Protein AF-A0A7C5BFC4-F1 (afdb_monomer_lite)

Foldseek 3Di:
DWDFQPAEEEEFEDQLQDDPCRLPVVVVVCCVVCVVVRYDYQRLQVQLCLQQVDHSNVLSVVLVVCVVVVVVVVNVVSLCSQAAQPDDCPPDDPLVVLLVLLVCCVPVNDTPVCSNRGHLSSSLSNGQAYEHEDEPPGDDDVSVVSVVSCVVSVHHYHYDHPPDDDDD

Sequence (168 aa):
MNKRVKYLCYLAGAMEFASMKEMKSWREEIKEKLKPYGIVFFNPVEREGDKVHRNPREQGEYIRGLKQAGKWDLFHEELRKIYWGSIDISKMDKMRILIYLNEKGKLEGNYETDLQYWGDFEAVARSSFIIVYYPKDVQTVGTIEECFIAYLLEIPIYLILPDSTKTE

Structure (mmCIF, N/CA/C/O backbone):
data_AF-A0A7C5BFC4-F1
#
_entry.id   AF-A0A7C5BFC4-F1
#
loop_
_atom_site.group_PDB
_atom_site.id
_atom_site.type_symbol
_atom_site.label_atom_id
_atom_site.label_alt_id
_atom_site.label_comp_id
_atom_site.label_asym_id
_atom_site.label_entity_id
_atom_site.label_seq_id
_atom_site.pdbx_PDB_ins_code
_atom_site.Cartn_x
_atom_site.Cartn_y
_atom_site.Cartn_z
_atom_site.occupancy
_atom_site.B_iso_or_equiv
_atom_site.auth_seq_id
_atom_site.auth_comp_id
_atom_site.auth_asym_id
_atom_site.auth_atom_id
_atom_site.pdbx_PDB_model_num
ATOM 1 N N . MET A 1 1 ? 2.928 12.869 22.392 1.00 55.25 1 MET A N 1
ATOM 2 C CA . MET A 1 1 ? 2.177 11.658 22.799 1.00 55.25 1 MET A CA 1
ATOM 3 C C . MET A 1 1 ? 1.858 10.868 21.548 1.00 55.25 1 MET A C 1
ATOM 5 O O . MET A 1 1 ? 1.408 11.478 20.586 1.00 55.25 1 MET A O 1
ATOM 9 N N . ASN A 1 2 ? 2.136 9.566 21.535 1.00 75.00 2 ASN A N 1
ATOM 10 C CA . ASN A 1 2 ? 1.932 8.743 20.348 1.00 75.00 2 ASN A CA 1
ATOM 11 C C . ASN A 1 2 ? 0.444 8.375 20.208 1.00 75.00 2 ASN A C 1
ATOM 13 O O . ASN A 1 2 ? -0.138 7.825 21.144 1.00 75.00 2 ASN A O 1
ATOM 17 N N . LYS A 1 3 ? -0.199 8.742 19.096 1.00 88.88 3 LYS A N 1
ATOM 18 C CA . LYS A 1 3 ? -1.654 8.603 18.934 1.00 88.88 3 LYS A CA 1
ATOM 19 C C . LYS A 1 3 ? -1.997 7.215 18.397 1.00 88.88 3 LYS A C 1
ATOM 21 O O . LYS A 1 3 ? -1.577 6.851 17.300 1.00 88.88 3 LYS A O 1
ATOM 26 N N . ARG A 1 4 ? -2.776 6.455 19.174 1.00 91.62 4 ARG A N 1
ATOM 27 C CA . ARG A 1 4 ? -3.287 5.138 18.769 1.00 91.62 4 ARG A CA 1
ATOM 28 C C . ARG A 1 4 ? -4.321 5.296 17.653 1.00 91.62 4 ARG A C 1
ATOM 30 O O . ARG A 1 4 ? -5.235 6.114 17.754 1.00 91.62 4 ARG A O 1
ATOM 37 N N . VAL A 1 5 ? -4.183 4.486 16.613 1.00 93.00 5 VAL A N 1
ATOM 38 C CA . VAL A 1 5 ? -5.074 4.431 15.454 1.00 93.00 5 VAL A CA 1
ATOM 39 C C . VAL A 1 5 ? -6.243 3.501 15.761 1.00 93.00 5 VAL A C 1
ATOM 41 O O . VAL A 1 5 ? -6.038 2.344 16.124 1.00 93.00 5 VAL A O 1
ATOM 44 N N . LYS A 1 6 ? -7.475 4.003 15.606 1.00 90.62 6 LYS A N 1
ATOM 45 C CA . LYS A 1 6 ? -8.693 3.193 15.765 1.00 90.62 6 LYS A CA 1
ATOM 46 C C . LYS A 1 6 ? -8.983 2.357 14.518 1.00 90.62 6 LYS A C 1
ATOM 48 O O . L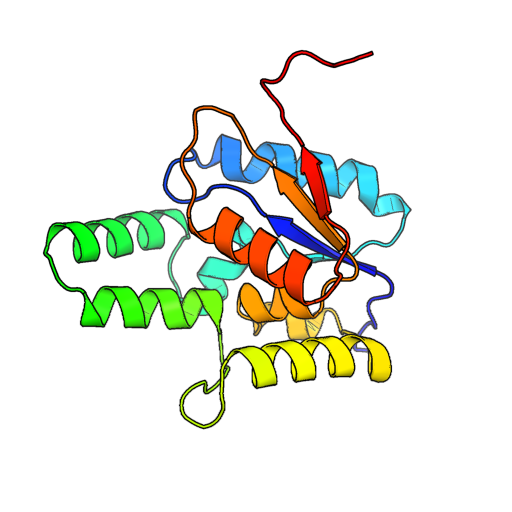YS A 1 6 ? -9.212 1.161 14.634 1.00 90.62 6 LYS A O 1
ATOM 53 N N . TYR A 1 7 ? -8.960 2.998 13.350 1.00 94.06 7 TYR A N 1
ATOM 54 C CA . TYR A 1 7 ? -9.147 2.353 12.053 1.00 94.06 7 TYR A CA 1
ATOM 55 C C . TYR A 1 7 ? -8.028 2.778 11.113 1.00 94.06 7 TYR A C 1
ATOM 57 O O . TYR A 1 7 ? -7.829 3.974 10.894 1.00 94.06 7 TYR A O 1
ATOM 65 N N . LEU A 1 8 ? -7.308 1.794 10.581 1.00 96.69 8 LEU A N 1
ATOM 66 C CA . LEU A 1 8 ? -6.271 1.995 9.576 1.00 96.69 8 LEU A CA 1
ATOM 67 C C . LEU A 1 8 ? -6.789 1.503 8.224 1.00 96.69 8 LEU A C 1
ATOM 69 O O . LEU A 1 8 ? -7.299 0.387 8.141 1.00 96.69 8 LEU A O 1
ATOM 73 N N . CYS A 1 9 ? -6.632 2.316 7.186 1.00 97.69 9 CYS A N 1
ATOM 74 C CA . CYS A 1 9 ? -6.983 1.969 5.815 1.00 97.69 9 CYS A CA 1
ATOM 75 C C . CYS A 1 9 ? -5.757 2.062 4.907 1.00 97.69 9 CYS A C 1
ATOM 77 O O . CYS A 1 9 ? -5.128 3.119 4.833 1.00 97.69 9 CYS A O 1
ATOM 79 N N . TYR A 1 10 ? -5.460 1.001 4.162 1.00 98.25 10 TYR A N 1
ATOM 80 C CA . TYR A 1 10 ? -4.473 1.039 3.082 1.00 98.25 10 TYR A CA 1
ATOM 81 C C . TYR A 1 10 ? -5.132 1.460 1.757 1.00 98.25 10 TYR A C 1
ATOM 83 O O . TYR A 1 10 ? -6.225 0.990 1.431 1.00 98.25 10 TYR A O 1
ATOM 91 N N . LEU A 1 11 ? -4.487 2.361 1.006 1.00 97.88 11 LEU A N 1
ATOM 92 C CA . LEU A 1 11 ? -4.973 2.877 -0.282 1.00 97.88 11 LEU A CA 1
ATOM 93 C C . LEU A 1 11 ? -4.245 2.218 -1.463 1.00 97.88 11 LEU A C 1
ATOM 95 O O . LEU A 1 11 ? -3.290 2.775 -2.022 1.00 97.88 11 LEU A O 1
ATOM 99 N N . ALA A 1 12 ? -4.747 1.051 -1.859 1.00 97.19 12 ALA A N 1
ATOM 100 C CA . ALA A 1 12 ? -4.219 0.224 -2.934 1.00 97.19 12 ALA A CA 1
ATOM 101 C C . ALA A 1 12 ? -4.640 0.749 -4.314 1.00 97.19 12 ALA A C 1
ATOM 103 O O . ALA A 1 12 ? -5.797 1.102 -4.550 1.00 97.19 12 ALA A O 1
ATOM 104 N N . GLY A 1 13 ? -3.696 0.799 -5.247 1.00 95.12 13 GLY A N 1
ATOM 105 C CA . GLY A 1 13 ? -3.956 1.216 -6.623 1.00 95.12 13 GLY A CA 1
ATOM 106 C C . GLY A 1 13 ? -2.667 1.455 -7.395 1.00 95.12 13 GLY A C 1
ATOM 107 O O . GLY A 1 13 ? -1.636 1.757 -6.792 1.00 95.12 13 GLY A O 1
ATOM 108 N N . ALA A 1 14 ? -2.748 1.348 -8.721 1.00 91.25 14 ALA A N 1
ATOM 109 C CA . ALA A 1 14 ? -1.598 1.401 -9.617 1.00 91.25 14 ALA A CA 1
ATOM 110 C C . ALA A 1 14 ? -0.692 2.625 -9.385 1.00 91.25 14 ALA A C 1
ATOM 112 O O . ALA A 1 14 ? -1.170 3.742 -9.164 1.00 91.25 14 ALA A O 1
ATOM 113 N N . MET A 1 15 ? 0.622 2.394 -9.479 1.00 86.56 15 MET A N 1
ATOM 114 C CA . MET A 1 15 ? 1.652 3.435 -9.391 1.00 86.56 15 MET A CA 1
ATOM 115 C C . MET A 1 15 ? 2.549 3.474 -10.633 1.00 86.56 15 MET A C 1
ATOM 117 O O . MET A 1 15 ? 2.735 4.535 -11.215 1.00 86.56 15 MET A O 1
ATOM 121 N N . GLU A 1 16 ? 3.047 2.323 -11.104 1.00 81.69 16 GLU A N 1
ATOM 122 C CA . GLU A 1 16 ? 3.978 2.260 -12.247 1.00 81.69 16 GLU A CA 1
ATOM 123 C C . GLU A 1 16 ? 3.363 2.767 -13.565 1.00 81.69 16 GLU A C 1
ATOM 125 O O . GLU A 1 16 ? 4.025 3.462 -14.340 1.00 81.69 16 GLU A O 1
ATOM 130 N N . PHE A 1 17 ? 2.105 2.407 -13.825 1.00 84.38 17 PHE A N 1
ATOM 131 C CA . PHE A 1 17 ? 1.396 2.710 -15.075 1.00 84.38 17 PHE A CA 1
ATOM 132 C C . PHE A 1 17 ? 0.354 3.824 -14.920 1.00 84.38 17 PHE A C 1
ATOM 134 O O . PHE A 1 17 ? -0.466 4.022 -15.810 1.00 84.38 17 PHE A O 1
ATOM 141 N N . ALA A 1 18 ? 0.389 4.553 -13.803 1.00 84.75 18 ALA A N 1
ATOM 142 C CA . ALA A 1 18 ? -0.495 5.679 -13.533 1.00 84.75 18 ALA A CA 1
ATOM 143 C C . ALA A 1 18 ? 0.282 7.000 -13.591 1.00 84.75 18 ALA A C 1
ATOM 145 O O . ALA A 1 18 ? 1.440 7.095 -13.181 1.00 84.75 18 ALA A O 1
ATOM 146 N N . SER A 1 19 ? -0.360 8.062 -14.067 1.00 85.12 19 SER A N 1
ATOM 147 C CA . SER A 1 19 ? 0.175 9.416 -13.947 1.00 85.12 19 SER A CA 1
ATOM 148 C C . SER A 1 19 ? 0.164 9.885 -12.487 1.00 85.12 19 SER A C 1
ATOM 150 O O . SER A 1 19 ? -0.635 9.441 -11.663 1.00 85.12 19 SER A O 1
ATOM 152 N N . MET A 1 20 ? 1.003 10.874 -12.155 1.00 81.25 20 MET A N 1
ATOM 153 C CA . MET A 1 20 ? 1.000 11.506 -10.822 1.00 81.25 20 MET A CA 1
ATOM 154 C C . MET A 1 20 ? -0.368 12.057 -10.415 1.00 81.25 20 MET A C 1
ATOM 156 O O . MET A 1 20 ? -0.705 12.051 -9.231 1.00 81.25 20 MET A O 1
ATOM 160 N N . LYS A 1 21 ? -1.147 12.542 -11.388 1.00 85.88 21 LYS A N 1
ATOM 161 C CA . LYS A 1 21 ? -2.504 13.027 -11.148 1.00 85.88 21 LYS A CA 1
ATOM 162 C C . LYS A 1 21 ? -3.412 11.870 -10.747 1.00 85.88 21 LYS A C 1
ATOM 164 O O . LYS A 1 21 ? -4.052 11.966 -9.707 1.00 85.88 21 LYS A O 1
ATOM 169 N N . GLU A 1 22 ? -3.407 10.783 -11.516 1.00 85.56 22 GLU A N 1
ATOM 170 C CA . GLU A 1 22 ? -4.210 9.585 -11.239 1.00 85.56 22 GLU A CA 1
ATOM 171 C C . GLU A 1 22 ? -3.824 8.930 -9.913 1.00 85.56 22 GLU A C 1
ATOM 173 O O . GLU A 1 22 ? -4.697 8.531 -9.154 1.00 85.56 22 GLU A O 1
ATOM 178 N N . MET A 1 23 ? -2.533 8.882 -9.573 1.00 84.31 23 MET A N 1
ATOM 179 C CA . MET A 1 23 ? -2.080 8.342 -8.291 1.00 84.31 23 MET A CA 1
ATOM 180 C C . MET A 1 23 ? -2.612 9.132 -7.087 1.00 84.31 23 MET A C 1
ATOM 182 O O . MET A 1 23 ? -2.877 8.541 -6.039 1.00 84.31 23 MET A O 1
ATOM 186 N N . LYS A 1 24 ? -2.745 10.458 -7.205 1.00 87.94 24 LYS A N 1
ATOM 187 C CA . LYS A 1 24 ? -3.083 11.336 -6.076 1.00 87.94 24 LYS A CA 1
ATOM 188 C C . LYS A 1 24 ? -4.570 11.650 -5.970 1.00 87.94 24 LYS A C 1
ATOM 190 O O . LYS A 1 24 ? -5.098 11.655 -4.863 1.00 87.94 24 LYS A O 1
ATOM 195 N N . SER A 1 25 ? -5.247 11.920 -7.085 1.00 91.00 25 SER A N 1
ATOM 196 C CA . SER A 1 25 ? -6.566 12.564 -7.066 1.00 91.00 25 SER A CA 1
ATOM 197 C C . SER A 1 25 ? -7.620 11.760 -6.310 1.00 91.00 25 SER A C 1
ATOM 199 O O . SER A 1 25 ? -8.278 12.302 -5.428 1.00 91.00 25 SER A O 1
ATOM 201 N N . TRP A 1 26 ? -7.747 10.463 -6.602 1.00 93.81 26 TRP A N 1
ATOM 202 C CA . TRP A 1 26 ? -8.748 9.624 -5.939 1.00 93.81 26 TRP A CA 1
ATOM 203 C C . TRP A 1 26 ? -8.396 9.380 -4.467 1.00 93.81 26 TRP A C 1
ATOM 205 O O . TRP A 1 26 ? -9.286 9.291 -3.624 1.00 93.81 26 TRP A O 1
ATOM 215 N N . ARG A 1 27 ? -7.099 9.293 -4.139 1.00 95.00 27 ARG A N 1
ATOM 216 C CA . ARG A 1 27 ? -6.635 9.080 -2.763 1.00 95.00 27 ARG A CA 1
ATOM 217 C C . ARG A 1 27 ? -6.986 10.273 -1.888 1.00 95.00 27 ARG A C 1
ATOM 219 O O . ARG A 1 27 ? -7.507 10.077 -0.795 1.00 95.00 27 ARG A O 1
ATOM 226 N N . GLU A 1 28 ? -6.758 11.490 -2.379 1.00 95.12 28 GLU A N 1
ATOM 227 C CA . GLU A 1 28 ? -7.159 12.707 -1.666 1.00 95.12 28 GLU A CA 1
ATOM 228 C C . GLU A 1 28 ? -8.680 12.814 -1.533 1.00 95.12 28 GLU A C 1
ATOM 230 O O . GLU A 1 28 ? -9.169 13.054 -0.433 1.00 95.12 28 GLU A O 1
ATOM 235 N N . GLU A 1 29 ? -9.439 12.527 -2.594 1.00 95.19 29 GLU A N 1
ATOM 236 C CA . GLU A 1 29 ? -10.907 12.532 -2.538 1.00 95.19 29 GLU A CA 1
ATOM 237 C C . GLU A 1 29 ? -11.452 11.562 -1.472 1.00 95.19 29 GLU A C 1
ATOM 239 O O . GLU A 1 29 ? -12.328 11.913 -0.676 1.00 95.19 29 GLU A O 1
ATOM 244 N N . ILE A 1 30 ? -10.917 10.338 -1.420 1.00 95.12 30 ILE A N 1
ATOM 245 C CA . ILE A 1 30 ? -11.290 9.334 -0.418 1.00 95.12 30 ILE A CA 1
ATOM 246 C C . ILE A 1 30 ? -10.897 9.791 0.988 1.00 95.12 30 ILE A C 1
ATOM 248 O O . ILE A 1 30 ? -11.719 9.706 1.905 1.00 95.12 30 ILE A O 1
ATOM 252 N N . LYS A 1 31 ? -9.674 10.305 1.165 1.00 95.50 31 LYS A N 1
ATOM 253 C CA . LYS A 1 31 ? -9.199 10.833 2.450 1.00 95.50 31 LYS A CA 1
ATOM 254 C C . LYS A 1 31 ? -10.117 11.943 2.951 1.00 95.50 31 LYS A C 1
ATOM 256 O O . LYS A 1 31 ? -10.518 11.903 4.109 1.00 95.50 31 LYS A O 1
ATOM 261 N N . GLU A 1 32 ? -10.495 12.896 2.102 1.00 95.38 32 GLU A N 1
ATOM 262 C CA . GLU A 1 32 ? -11.393 13.997 2.463 1.00 95.38 32 GLU A CA 1
ATOM 263 C C . GLU A 1 32 ? -12.781 13.503 2.879 1.00 95.38 32 GLU A C 1
ATOM 265 O O . GLU A 1 32 ? -13.267 13.873 3.950 1.00 95.38 32 GLU A O 1
ATOM 270 N N . LYS A 1 33 ? -13.390 12.618 2.080 1.00 94.25 33 LYS A N 1
ATOM 271 C CA . LYS A 1 33 ? -14.722 12.056 2.360 1.00 94.25 33 LYS A CA 1
ATOM 272 C C . LYS A 1 33 ? -14.763 11.252 3.656 1.00 94.25 33 LYS A C 1
ATOM 274 O O . LYS A 1 33 ? -15.764 11.279 4.368 1.00 94.25 33 LYS A O 1
ATOM 279 N N . LEU A 1 34 ? -13.687 10.529 3.960 1.00 93.69 34 LEU A N 1
ATOM 280 C CA . LEU A 1 34 ? -13.642 9.592 5.079 1.00 93.69 34 LEU A CA 1
ATOM 281 C C . LEU A 1 34 ? -12.974 10.158 6.347 1.00 93.69 34 LEU A C 1
ATOM 283 O O . LEU A 1 34 ? -13.091 9.566 7.423 1.00 93.69 34 LEU A O 1
ATOM 287 N N . LYS A 1 35 ? -12.334 11.331 6.267 1.00 89.44 35 LYS A N 1
ATOM 288 C CA . LYS A 1 35 ? -11.720 12.034 7.407 1.00 89.44 35 LYS A CA 1
ATOM 289 C C . LYS A 1 35 ? -12.650 12.197 8.623 1.00 89.44 35 LYS A C 1
ATOM 291 O O . LYS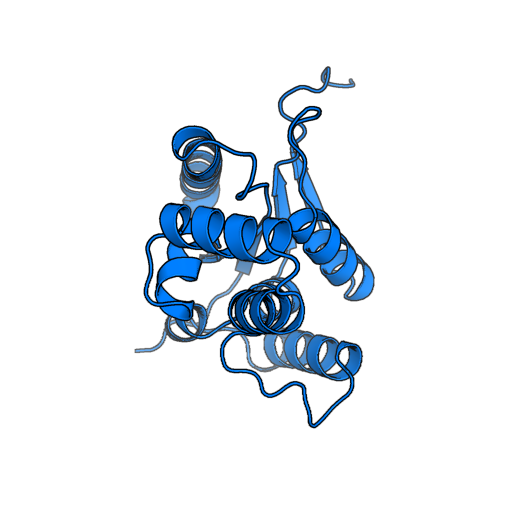 A 1 35 ? -12.166 11.981 9.737 1.00 89.44 35 LYS A O 1
ATOM 296 N N . PRO A 1 36 ? -13.956 12.520 8.480 1.00 94.00 36 PRO A N 1
ATOM 297 C CA . PRO A 1 36 ? -14.855 12.676 9.629 1.00 94.00 36 PRO A CA 1
ATOM 298 C C . PRO A 1 36 ? -15.032 11.409 10.478 1.00 94.00 36 PRO A C 1
ATOM 300 O O . PRO A 1 36 ? -15.391 11.506 11.648 1.00 94.00 36 PRO A O 1
ATOM 303 N N . TYR A 1 37 ? -14.750 10.225 9.925 1.00 93.56 37 TYR A N 1
ATOM 304 C CA . TYR A 1 37 ? -14.906 8.945 10.624 1.00 93.56 37 TYR A CA 1
ATOM 305 C C . TYR A 1 37 ? -13.679 8.554 11.464 1.00 93.56 37 TYR A C 1
ATOM 307 O O . TYR A 1 37 ? -13.661 7.486 12.077 1.00 93.56 37 TYR A O 1
ATOM 315 N N . GLY A 1 38 ? -12.644 9.404 11.507 1.00 91.38 38 GLY A N 1
ATOM 316 C CA . GLY A 1 38 ? -11.431 9.154 12.290 1.00 91.38 38 GLY A CA 1
ATOM 317 C C . GLY A 1 38 ? -10.556 8.024 11.738 1.00 91.38 38 GLY A C 1
ATOM 318 O O . GLY A 1 38 ? -9.791 7.423 12.494 1.00 91.38 38 GLY A O 1
ATOM 319 N N . ILE A 1 3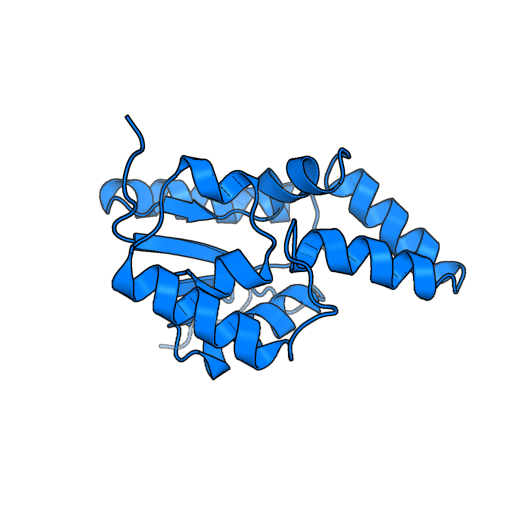9 ? -10.683 7.722 10.442 1.00 94.75 39 ILE A N 1
ATOM 320 C CA . ILE A 1 39 ? -9.846 6.749 9.735 1.00 94.75 39 ILE A CA 1
ATOM 321 C C . ILE A 1 39 ? -8.474 7.375 9.472 1.00 94.75 39 ILE A C 1
ATOM 323 O O . ILE A 1 39 ? -8.372 8.513 9.011 1.00 94.75 39 ILE A O 1
ATOM 327 N N . VAL A 1 40 ? -7.420 6.617 9.759 1.00 95.38 40 VAL A N 1
ATO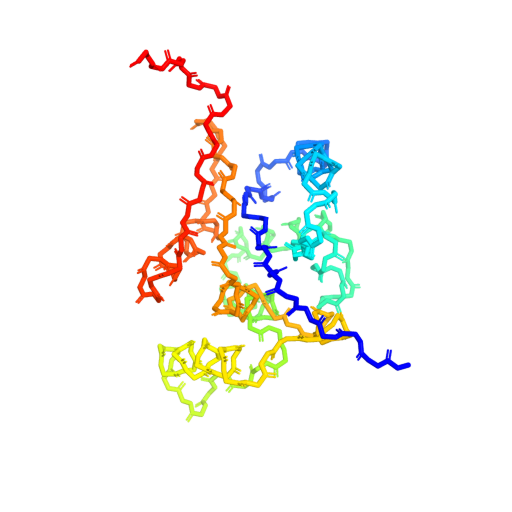M 328 C CA . VAL A 1 40 ? -6.044 6.952 9.386 1.00 95.38 40 VAL A CA 1
ATOM 329 C C . VAL A 1 40 ? -5.694 6.185 8.120 1.00 95.38 40 VAL A C 1
ATOM 331 O O . VAL A 1 40 ? -6.015 5.004 7.994 1.00 95.38 40 VAL A O 1
ATOM 334 N N . PHE A 1 41 ? -5.031 6.854 7.182 1.00 95.88 41 PHE A N 1
ATOM 335 C CA . PHE A 1 41 ? -4.708 6.288 5.878 1.00 95.88 41 PHE A CA 1
ATOM 336 C C . PHE A 1 41 ? -3.219 5.995 5.760 1.00 95.88 41 PHE A C 1
ATOM 338 O O . PHE A 1 41 ? -2.382 6.844 6.069 1.00 95.88 41 PHE A O 1
ATOM 345 N N . PHE A 1 42 ? -2.901 4.813 5.246 1.00 96.06 42 PHE A N 1
ATOM 346 C CA . PHE A 1 42 ? -1.605 4.530 4.660 1.00 96.06 42 PHE A CA 1
ATOM 347 C C . PHE A 1 42 ? -1.705 4.734 3.145 1.00 96.06 42 PHE A C 1
ATOM 349 O O . PHE A 1 42 ? -2.422 4.007 2.455 1.00 96.06 42 PHE A O 1
ATOM 356 N N . ASN A 1 43 ? -0.994 5.739 2.635 1.00 94.12 43 ASN A N 1
ATOM 357 C CA . ASN A 1 43 ? -0.914 6.038 1.211 1.00 94.12 43 ASN A CA 1
ATOM 358 C C . ASN A 1 43 ? 0.484 5.663 0.682 1.00 94.12 43 ASN A C 1
ATOM 360 O O . ASN A 1 43 ? 1.436 6.376 1.004 1.00 94.12 43 ASN A O 1
ATOM 364 N N . PRO A 1 44 ? 0.634 4.609 -0.143 1.00 90.88 44 PRO A N 1
ATOM 365 C CA . PRO A 1 44 ? 1.947 4.196 -0.644 1.00 90.88 44 PRO A CA 1
ATOM 366 C C . PRO A 1 44 ? 2.656 5.309 -1.431 1.00 90.88 44 PRO A C 1
ATOM 368 O O . PRO A 1 44 ? 3.866 5.460 -1.308 1.00 90.88 44 PRO A O 1
ATOM 371 N N . VAL A 1 45 ? 1.912 6.184 -2.119 1.00 87.38 45 VAL A N 1
ATOM 372 C CA . VAL A 1 45 ? 2.468 7.326 -2.871 1.00 87.38 45 VAL A CA 1
ATOM 373 C C . VAL A 1 45 ? 3.170 8.335 -1.954 1.00 87.38 45 VAL A C 1
ATOM 375 O O . VAL A 1 45 ? 4.147 8.961 -2.353 1.00 87.38 45 VAL A O 1
ATOM 378 N N . GLU A 1 46 ? 2.674 8.518 -0.729 1.00 86.12 46 GLU A N 1
ATOM 379 C CA . GLU A 1 46 ? 3.287 9.414 0.263 1.00 86.12 46 GLU A CA 1
ATOM 380 C C . GLU A 1 46 ? 4.459 8.749 0.991 1.00 86.12 46 GLU A C 1
ATOM 382 O O . GLU A 1 46 ? 5.329 9.449 1.496 1.00 86.12 46 GLU A O 1
ATOM 387 N N . ARG A 1 47 ? 4.475 7.411 1.056 1.00 84.44 47 ARG A N 1
ATOM 388 C CA . ARG A 1 47 ? 5.392 6.633 1.901 1.00 84.44 47 ARG A CA 1
ATOM 389 C C . ARG A 1 47 ? 6.553 6.009 1.151 1.00 84.44 47 ARG A C 1
ATOM 391 O O . ARG A 1 47 ? 7.563 5.703 1.768 1.00 84.44 47 ARG A O 1
ATOM 398 N N . GLU A 1 48 ? 6.446 5.806 -0.157 1.00 75.06 48 GLU A N 1
ATOM 399 C CA . GLU A 1 48 ? 7.514 5.169 -0.931 1.00 75.06 48 GLU A CA 1
ATOM 400 C C . GLU A 1 48 ? 8.821 5.968 -0.854 1.00 75.06 48 GLU A C 1
ATOM 402 O O . GLU A 1 48 ? 9.886 5.381 -0.664 1.00 75.06 48 GLU A O 1
ATOM 407 N N . GLY A 1 49 ? 8.737 7.303 -0.880 1.00 66.81 49 GLY A N 1
ATOM 408 C CA . GLY A 1 49 ? 9.917 8.161 -0.785 1.00 66.81 49 GLY A CA 1
ATOM 409 C C . GLY A 1 49 ? 10.665 8.068 0.544 1.00 66.81 49 GLY A C 1
ATOM 410 O O . GLY A 1 49 ? 11.892 8.172 0.552 1.00 66.81 49 GLY A O 1
ATOM 411 N N . ASP A 1 50 ? 9.962 7.768 1.638 1.00 68.88 50 ASP A N 1
ATOM 412 C CA . ASP A 1 50 ? 10.577 7.545 2.950 1.00 68.88 50 ASP A CA 1
ATOM 413 C C . ASP A 1 50 ? 11.418 6.253 2.963 1.00 68.88 50 ASP A C 1
ATOM 415 O O . ASP A 1 50 ? 12.440 6.179 3.645 1.00 68.88 50 ASP A O 1
ATOM 419 N N . LYS A 1 51 ? 11.018 5.243 2.175 1.00 72.88 51 LYS A N 1
ATOM 420 C CA . LYS A 1 51 ? 11.634 3.903 2.148 1.00 72.88 51 LYS A CA 1
ATOM 421 C C . LYS A 1 51 ? 12.878 3.830 1.262 1.00 72.88 51 LYS A C 1
ATOM 423 O O . LYS A 1 51 ? 13.813 3.095 1.568 1.00 72.88 51 LYS A O 1
ATOM 428 N N . VAL A 1 52 ? 12.857 4.539 0.133 1.00 73.44 52 VAL A N 1
ATOM 429 C CA . VAL A 1 52 ? 13.889 4.439 -0.919 1.00 73.44 52 VAL A CA 1
ATOM 430 C C . VAL A 1 52 ? 14.706 5.719 -1.089 1.00 73.44 52 VAL A C 1
ATOM 432 O O . VAL A 1 52 ? 15.636 5.747 -1.891 1.00 73.44 52 VAL A O 1
ATOM 435 N N . HIS A 1 53 ? 14.375 6.774 -0.337 1.00 76.94 53 HIS A N 1
ATOM 436 C CA . HIS A 1 53 ? 15.019 8.090 -0.394 1.00 76.94 53 HIS A CA 1
ATOM 437 C C . HIS A 1 53 ? 15.021 8.717 -1.803 1.00 76.94 53 HIS A C 1
ATOM 439 O O . HIS A 1 53 ? 15.937 9.458 -2.162 1.00 76.94 53 HIS A O 1
ATOM 445 N N . ARG A 1 54 ? 13.988 8.421 -2.607 1.00 77.31 54 ARG A N 1
ATOM 446 C CA . ARG A 1 54 ? 13.741 8.997 -3.941 1.00 77.31 54 ARG A CA 1
ATOM 447 C C . ARG A 1 54 ? 12.279 9.390 -4.092 1.00 77.31 54 ARG A C 1
ATOM 449 O O . ARG A 1 54 ? 11.409 8.852 -3.419 1.00 77.31 54 ARG A O 1
ATOM 456 N N . ASN A 1 55 ? 11.987 10.302 -5.008 1.00 80.25 55 ASN A N 1
ATOM 457 C CA . ASN A 1 55 ? 10.609 10.571 -5.412 1.00 80.25 55 ASN A CA 1
ATOM 458 C C . ASN A 1 55 ? 9.965 9.283 -5.991 1.00 80.25 55 ASN A C 1
ATOM 460 O O . ASN A 1 55 ? 10.622 8.616 -6.792 1.00 80.25 55 ASN A O 1
ATOM 464 N N . PRO A 1 56 ? 8.693 8.956 -5.674 1.00 76.00 56 PRO A N 1
ATOM 465 C CA . PRO A 1 56 ? 7.987 7.790 -6.226 1.00 76.00 56 PRO A CA 1
ATOM 466 C C . PRO A 1 56 ? 8.090 7.636 -7.752 1.00 76.00 56 PRO A C 1
ATOM 468 O O . PRO A 1 56 ? 8.265 6.534 -8.264 1.00 76.00 56 PRO A O 1
ATOM 471 N N . ARG A 1 57 ? 8.045 8.742 -8.509 1.00 79.25 57 ARG A N 1
ATOM 472 C CA . ARG A 1 57 ? 8.197 8.699 -9.971 1.00 79.25 57 ARG A CA 1
ATOM 473 C C . ARG A 1 57 ? 9.600 8.261 -10.391 1.00 79.25 57 ARG A C 1
ATOM 475 O O . ARG A 1 57 ? 9.732 7.417 -11.271 1.00 79.25 57 ARG A O 1
ATOM 482 N N . GLU A 1 58 ? 10.628 8.837 -9.777 1.00 82.31 58 GLU A N 1
ATOM 483 C CA . GLU A 1 58 ? 12.028 8.496 -10.063 1.00 82.31 58 GLU A CA 1
ATOM 484 C C . GLU A 1 58 ? 12.318 7.045 -9.682 1.00 82.31 58 GLU A C 1
ATOM 486 O O . GLU A 1 58 ? 12.991 6.332 -10.423 1.00 82.31 58 GLU A O 1
ATOM 491 N N . GLN A 1 59 ? 11.760 6.583 -8.560 1.00 85.12 59 GLN A N 1
ATOM 492 C CA . GLN A 1 59 ? 11.853 5.187 -8.154 1.00 85.12 59 GLN A CA 1
ATOM 493 C C . GLN A 1 59 ? 11.163 4.261 -9.164 1.00 85.12 59 GLN A C 1
ATOM 495 O O . GLN A 1 59 ? 11.748 3.255 -9.565 1.00 85.12 59 GLN A O 1
ATOM 500 N N . GLY A 1 60 ? 9.963 4.615 -9.632 1.00 82.06 60 GLY A N 1
ATOM 501 C CA . GLY A 1 60 ? 9.258 3.860 -10.668 1.00 82.06 60 GLY A CA 1
ATOM 502 C C . GLY A 1 60 ? 10.050 3.772 -11.979 1.00 82.06 60 GLY A C 1
ATOM 503 O O . GLY A 1 60 ? 10.160 2.698 -12.571 1.00 82.06 60 GLY A O 1
ATOM 504 N N . GLU A 1 61 ? 10.661 4.879 -12.412 1.00 86.44 61 GLU A N 1
ATOM 505 C CA . GLU A 1 61 ? 11.538 4.917 -13.590 1.00 86.44 61 GLU A CA 1
ATOM 506 C C . GLU A 1 61 ? 12.800 4.053 -13.386 1.00 86.44 61 GLU A C 1
ATOM 508 O O . GLU A 1 61 ? 13.182 3.294 -14.282 1.00 86.44 61 GLU A O 1
ATOM 513 N N . TYR A 1 62 ? 13.401 4.088 -12.193 1.00 89.00 62 TYR A N 1
ATOM 514 C CA . TYR A 1 62 ? 14.569 3.279 -11.839 1.00 89.00 62 TYR A CA 1
ATOM 515 C C . TYR A 1 62 ? 14.270 1.773 -11.845 1.00 89.00 62 TYR A C 1
ATOM 517 O O . TYR A 1 62 ? 14.964 1.007 -12.519 1.00 89.00 62 TYR A O 1
ATOM 525 N N . ILE A 1 63 ? 13.203 1.345 -11.163 1.00 88.69 63 ILE A N 1
ATOM 526 C CA . ILE A 1 63 ? 12.760 -0.058 -11.108 1.00 88.69 63 ILE A CA 1
ATOM 527 C C . ILE A 1 63 ? 12.463 -0.588 -12.516 1.00 88.69 63 ILE A C 1
ATOM 529 O O . ILE A 1 63 ? 12.880 -1.697 -12.870 1.00 88.69 63 ILE A O 1
ATOM 533 N N . ARG A 1 64 ? 11.802 0.220 -13.354 1.00 88.06 64 ARG A N 1
ATOM 534 C CA . ARG A 1 64 ? 11.542 -0.126 -14.757 1.00 88.06 64 ARG A CA 1
ATOM 535 C C . ARG A 1 64 ? 12.838 -0.314 -15.545 1.00 88.06 64 ARG A C 1
ATOM 537 O O . ARG A 1 64 ? 12.948 -1.279 -16.302 1.00 88.06 64 ARG A O 1
ATOM 544 N N . GLY A 1 65 ? 13.820 0.564 -15.348 1.00 91.69 65 GLY A N 1
ATOM 545 C CA . GLY A 1 65 ? 15.141 0.449 -15.966 1.00 91.69 65 GLY A CA 1
ATOM 546 C C . GLY A 1 65 ? 15.859 -0.851 -15.586 1.00 91.69 65 GLY A C 1
ATOM 547 O O . GLY A 1 65 ? 16.375 -1.544 -16.463 1.00 91.69 65 GLY A O 1
ATOM 548 N N . LEU A 1 66 ? 15.830 -1.239 -14.304 1.00 92.69 66 LEU A N 1
ATOM 549 C CA . LEU A 1 66 ? 16.406 -2.509 -13.836 1.00 92.69 66 LEU A CA 1
ATOM 550 C C . LEU A 1 66 ? 15.749 -3.720 -14.509 1.00 92.69 66 LEU A C 1
ATOM 552 O O . LEU A 1 66 ? 16.450 -4.621 -14.977 1.00 92.69 66 LEU A O 1
ATOM 556 N N . LYS A 1 67 ? 14.413 -3.709 -14.608 1.00 89.31 67 LYS A N 1
ATOM 557 C CA . LYS A 1 67 ? 13.624 -4.749 -15.282 1.00 89.31 67 LYS A CA 1
ATOM 558 C C . LYS A 1 67 ? 13.996 -4.873 -16.763 1.00 89.31 67 LYS A C 1
ATOM 560 O O . LYS A 1 67 ? 14.260 -5.973 -17.238 1.00 89.31 67 LYS A O 1
ATOM 565 N N . GLN A 1 68 ? 14.064 -3.755 -17.486 1.00 92.19 68 GLN A N 1
ATOM 566 C CA . GLN A 1 68 ? 14.422 -3.733 -18.912 1.00 92.19 68 GLN A CA 1
ATOM 567 C C . GLN A 1 68 ? 15.868 -4.180 -19.168 1.00 92.19 68 GLN A C 1
ATOM 569 O O . GLN A 1 68 ? 16.141 -4.831 -20.173 1.00 92.19 68 GLN A O 1
ATOM 574 N N . ALA A 1 69 ? 16.785 -3.875 -18.248 1.00 95.00 69 ALA A N 1
ATOM 575 C CA . ALA A 1 69 ? 18.187 -4.277 -18.326 1.00 95.00 69 ALA A CA 1
ATOM 576 C C . ALA A 1 69 ? 18.455 -5.718 -17.839 1.00 95.00 69 ALA A C 1
ATOM 578 O O . ALA A 1 69 ? 19.613 -6.140 -17.798 1.00 95.00 69 ALA A O 1
ATOM 579 N N . GLY A 1 70 ? 17.421 -6.464 -17.423 1.00 95.50 70 GLY A N 1
ATOM 580 C CA . GLY A 1 70 ? 17.552 -7.828 -16.900 1.00 95.50 70 GLY A CA 1
ATOM 581 C C . GLY A 1 70 ? 18.299 -7.921 -15.564 1.00 95.50 70 GLY A C 1
ATOM 582 O O . GLY A 1 70 ? 18.846 -8.972 -15.232 1.00 95.50 70 GLY A O 1
ATOM 583 N N . LYS A 1 71 ? 18.361 -6.830 -14.790 1.00 96.00 71 LYS A N 1
ATOM 584 C CA . LYS A 1 71 ? 19.033 -6.765 -13.481 1.00 96.00 71 LYS A CA 1
ATOM 585 C C . LYS A 1 71 ? 18.098 -7.238 -12.365 1.00 96.00 71 LYS A C 1
ATOM 587 O O . LYS A 1 71 ? 17.759 -6.474 -11.465 1.00 96.00 71 LYS A O 1
ATOM 592 N N . TRP A 1 72 ? 17.673 -8.499 -12.445 1.00 93.50 72 TRP A N 1
ATOM 593 C CA . TRP A 1 72 ? 16.631 -9.070 -11.584 1.00 93.50 72 TRP A CA 1
ATOM 594 C C . TRP A 1 72 ? 16.976 -9.062 -10.092 1.00 93.50 72 TRP A C 1
ATOM 596 O O . TRP A 1 72 ? 16.104 -8.755 -9.285 1.00 93.50 72 TRP A O 1
ATOM 606 N N . ASP A 1 73 ? 18.235 -9.302 -9.720 1.00 94.81 73 ASP A N 1
ATOM 607 C CA . ASP A 1 73 ? 18.656 -9.278 -8.310 1.00 94.81 73 ASP A CA 1
ATOM 608 C C . ASP A 1 73 ? 18.450 -7.892 -7.682 1.00 94.81 73 ASP A C 1
ATOM 610 O O . ASP A 1 73 ? 17.823 -7.763 -6.632 1.00 94.81 73 ASP A O 1
ATOM 614 N N . LEU A 1 74 ? 18.900 -6.841 -8.378 1.00 93.81 74 LEU A N 1
ATOM 615 C CA . LEU A 1 74 ? 18.729 -5.450 -7.944 1.00 93.81 74 LEU A CA 1
ATOM 616 C C . LEU A 1 74 ? 17.256 -5.034 -7.964 1.00 93.81 74 LEU A C 1
ATOM 618 O O . LEU A 1 74 ? 16.787 -4.355 -7.056 1.00 93.81 74 LEU A O 1
ATOM 622 N N . PHE A 1 75 ? 16.513 -5.463 -8.986 1.00 92.44 75 PHE A N 1
ATOM 623 C CA . PHE A 1 75 ? 15.073 -5.228 -9.075 1.00 92.44 75 PHE A CA 1
ATOM 624 C C . PHE A 1 75 ? 14.337 -5.807 -7.858 1.00 92.44 75 PHE A C 1
ATOM 626 O O . PHE A 1 75 ? 13.531 -5.117 -7.233 1.00 92.44 75 PHE A O 1
ATOM 633 N N . HIS A 1 76 ? 14.642 -7.050 -7.479 1.00 90.88 76 HIS A N 1
ATOM 634 C CA . HIS A 1 76 ? 14.040 -7.687 -6.312 1.00 90.88 76 HIS A CA 1
ATOM 635 C C . HIS A 1 76 ? 14.503 -7.067 -4.991 1.00 90.88 76 HIS A C 1
ATOM 637 O O . HIS A 1 76 ? 13.708 -6.997 -4.053 1.00 90.88 76 HIS A O 1
ATOM 643 N N . GLU A 1 77 ? 15.742 -6.579 -4.906 1.00 91.38 77 GLU A N 1
ATOM 644 C CA . GLU A 1 77 ? 16.226 -5.849 -3.733 1.00 91.38 77 GLU A CA 1
ATOM 645 C C . GLU A 1 77 ? 15.434 -4.550 -3.507 1.00 91.38 77 GLU A C 1
ATOM 647 O O . GLU A 1 77 ? 14.986 -4.285 -2.388 1.00 91.38 77 GLU A O 1
ATOM 652 N N . GLU A 1 78 ? 15.206 -3.766 -4.564 1.00 90.50 78 GLU A N 1
ATOM 653 C CA . GLU A 1 78 ? 14.435 -2.520 -4.485 1.00 90.50 78 GLU A CA 1
ATOM 654 C C . GLU A 1 78 ? 12.963 -2.780 -4.143 1.00 90.50 78 GLU A C 1
ATOM 656 O O . GLU A 1 78 ? 12.419 -2.138 -3.242 1.00 90.50 78 GLU A O 1
ATOM 661 N N . LEU A 1 79 ? 12.329 -3.776 -4.774 1.00 89.44 79 LEU A N 1
ATOM 662 C CA . LEU A 1 79 ? 10.960 -4.169 -4.420 1.00 89.44 79 LEU A CA 1
ATOM 663 C C . LEU A 1 79 ? 10.854 -4.656 -2.974 1.00 89.44 79 LEU A C 1
ATOM 665 O O . LEU A 1 79 ? 9.886 -4.344 -2.283 1.00 89.44 79 LEU A O 1
ATOM 669 N N . ARG A 1 80 ? 11.863 -5.375 -2.467 1.00 90.75 80 ARG A N 1
ATOM 670 C CA . ARG A 1 80 ? 11.879 -5.823 -1.070 1.00 90.75 80 ARG A CA 1
ATOM 671 C C . ARG A 1 80 ? 11.854 -4.641 -0.098 1.00 90.75 80 ARG A C 1
ATOM 673 O O . ARG A 1 80 ? 11.165 -4.739 0.915 1.0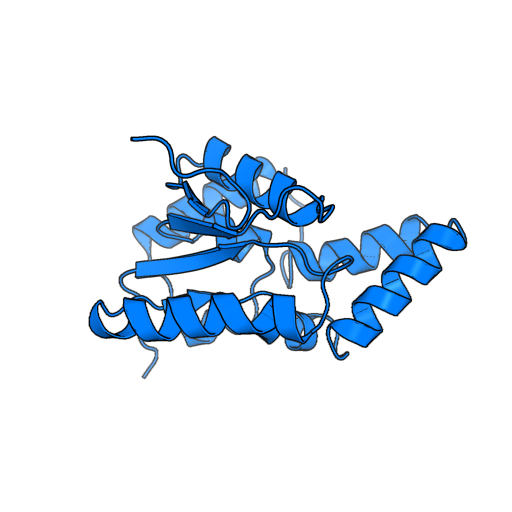0 90.75 80 ARG A O 1
ATOM 680 N N . LYS A 1 81 ? 12.543 -3.534 -0.398 1.00 88.94 81 LYS A N 1
ATOM 681 C CA . LYS A 1 81 ? 12.509 -2.306 0.425 1.00 88.94 81 LYS A CA 1
ATOM 682 C C . LYS A 1 81 ? 11.111 -1.683 0.436 1.00 88.94 81 LYS A C 1
ATOM 684 O O . LYS A 1 81 ? 10.624 -1.292 1.491 1.00 88.94 81 LYS A O 1
ATOM 689 N N . ILE A 1 82 ? 10.437 -1.648 -0.711 1.00 89.50 82 ILE A N 1
ATOM 690 C CA . ILE A 1 82 ? 9.087 -1.079 -0.844 1.00 89.50 82 ILE A CA 1
ATOM 691 C C . ILE A 1 82 ? 8.048 -1.933 -0.099 1.00 89.50 82 ILE A C 1
ATOM 693 O O . ILE A 1 82 ? 7.290 -1.420 0.736 1.00 89.50 82 ILE A O 1
ATOM 697 N N . TYR A 1 83 ? 8.062 -3.246 -0.340 1.00 91.94 83 TYR A N 1
ATOM 698 C CA . TYR A 1 83 ? 7.072 -4.183 0.190 1.00 91.94 83 TYR A CA 1
ATOM 699 C C . TYR A 1 83 ? 7.247 -4.487 1.674 1.00 91.94 83 TYR A C 1
ATOM 701 O O . TYR A 1 83 ? 6.260 -4.553 2.403 1.00 91.94 83 TYR A O 1
ATOM 709 N N . TRP A 1 84 ? 8.486 -4.645 2.140 1.00 91.88 84 TRP A N 1
ATOM 710 C CA . TRP A 1 84 ? 8.773 -5.093 3.506 1.00 91.88 84 TRP A CA 1
ATOM 711 C C . TRP A 1 84 ? 9.383 -4.008 4.393 1.00 91.88 84 TRP A C 1
ATOM 713 O O . TRP A 1 84 ? 9.506 -4.221 5.598 1.00 91.88 84 TRP A O 1
ATOM 723 N N . GLY A 1 85 ? 9.743 -2.846 3.838 1.00 88.31 85 GLY A N 1
ATOM 724 C CA . GLY A 1 85 ? 10.326 -1.748 4.603 1.00 88.31 85 GLY A CA 1
ATOM 725 C C . GLY A 1 85 ? 11.556 -2.209 5.385 1.00 88.31 85 GLY A C 1
ATOM 726 O O . GLY A 1 85 ? 12.504 -2.764 4.825 1.00 88.31 85 GLY A O 1
ATOM 727 N N . SER A 1 86 ? 11.512 -2.013 6.702 1.00 86.38 86 SER A N 1
ATOM 728 C CA . SER A 1 86 ? 12.587 -2.386 7.630 1.00 86.38 86 SER A CA 1
ATOM 729 C C . SER A 1 86 ? 12.588 -3.862 8.065 1.00 86.38 86 SER A C 1
ATOM 731 O O . SER A 1 86 ? 13.509 -4.292 8.763 1.00 86.38 86 SER A O 1
ATOM 733 N N . ILE A 1 87 ? 11.601 -4.666 7.652 1.00 89.69 87 ILE A N 1
ATOM 734 C CA . ILE A 1 87 ? 11.458 -6.056 8.102 1.00 89.69 87 ILE A CA 1
ATOM 735 C C . ILE A 1 87 ? 12.527 -6.957 7.474 1.00 89.69 87 ILE A C 1
ATOM 737 O O . ILE A 1 87 ? 12.688 -7.030 6.250 1.00 89.69 87 ILE A O 1
ATOM 741 N N . ASP A 1 88 ? 13.228 -7.709 8.321 1.00 88.25 88 ASP A N 1
ATOM 742 C CA . ASP A 1 88 ? 14.131 -8.785 7.908 1.00 88.25 88 ASP A CA 1
ATOM 743 C C . ASP A 1 88 ? 13.353 -10.078 7.618 1.00 88.25 88 ASP A C 1
ATOM 745 O O . ASP A 1 88 ? 12.979 -10.827 8.520 1.00 88.25 88 ASP A O 1
ATOM 749 N N . ILE A 1 89 ? 13.130 -10.338 6.331 1.00 90.44 89 ILE A N 1
ATOM 750 C CA . ILE A 1 89 ? 12.389 -11.503 5.828 1.00 90.44 89 ILE A CA 1
ATOM 751 C C . ILE A 1 89 ? 13.252 -12.758 5.645 1.00 90.44 89 ILE A C 1
ATOM 753 O O . ILE A 1 89 ? 12.745 -13.781 5.200 1.00 90.44 89 ILE A O 1
ATOM 757 N N . SER A 1 90 ? 14.553 -12.705 5.950 1.00 87.69 90 SER A N 1
ATOM 758 C CA . SER A 1 90 ? 15.448 -13.863 5.777 1.00 87.69 90 SER A CA 1
ATOM 759 C C . SER A 1 90 ? 15.288 -14.918 6.878 1.00 87.69 90 SER A C 1
ATOM 761 O O . SER A 1 90 ? 15.701 -16.064 6.717 1.00 87.69 90 SER A O 1
ATOM 763 N N . LYS A 1 91 ? 14.679 -14.534 8.005 1.00 82.81 91 LYS A N 1
ATOM 764 C CA . LYS A 1 91 ? 14.638 -15.331 9.238 1.00 82.81 91 LYS A CA 1
ATOM 765 C C . LYS A 1 91 ? 13.352 -16.127 9.427 1.00 82.81 91 LYS A C 1
ATOM 767 O O . LYS A 1 91 ? 13.289 -16.968 10.321 1.00 82.81 91 LYS A O 1
ATOM 772 N N . MET A 1 92 ? 12.315 -15.844 8.645 1.00 88.81 92 MET A N 1
ATOM 773 C CA . MET A 1 92 ? 11.000 -16.451 8.814 1.00 88.81 92 MET A CA 1
ATOM 774 C C . MET A 1 92 ? 10.250 -16.500 7.485 1.00 88.81 92 MET A C 1
ATOM 776 O O . MET A 1 92 ? 10.419 -15.638 6.627 1.00 88.81 92 MET A O 1
ATOM 780 N N . ASP A 1 93 ? 9.392 -17.509 7.344 1.00 93.69 93 ASP A N 1
ATOM 781 C CA . ASP A 1 93 ? 8.431 -17.588 6.250 1.00 93.69 93 ASP A CA 1
ATOM 782 C C . ASP A 1 93 ? 7.563 -16.317 6.157 1.00 93.69 93 ASP A C 1
ATOM 784 O O . ASP A 1 93 ? 7.056 -15.812 7.163 1.00 93.69 93 ASP A O 1
ATOM 788 N N . LYS A 1 94 ? 7.368 -15.819 4.931 1.00 94.38 94 LYS A N 1
ATOM 789 C CA . LYS A 1 94 ? 6.666 -14.555 4.664 1.00 94.38 94 LYS A CA 1
ATOM 790 C C . LYS A 1 94 ? 5.225 -14.575 5.172 1.00 94.38 94 LYS A C 1
ATOM 792 O O . LYS A 1 94 ? 4.777 -13.572 5.720 1.00 94.38 94 LYS A O 1
ATOM 797 N N . MET A 1 95 ? 4.512 -15.696 5.040 1.00 95.00 95 MET A N 1
ATOM 798 C CA . MET A 1 95 ? 3.132 -15.786 5.524 1.00 95.00 95 MET A CA 1
ATOM 799 C C . MET A 1 95 ? 3.071 -15.757 7.046 1.00 95.00 95 MET A C 1
ATOM 801 O O . MET A 1 95 ? 2.213 -15.079 7.605 1.00 95.00 95 MET A O 1
ATOM 805 N N . ARG A 1 96 ? 4.014 -16.411 7.733 1.00 95.88 96 ARG A N 1
ATOM 806 C CA . ARG A 1 96 ? 4.110 -16.316 9.200 1.00 95.88 96 ARG A CA 1
ATOM 807 C C . ARG A 1 96 ? 4.373 -14.889 9.674 1.00 95.88 96 ARG A C 1
ATOM 809 O O . ARG A 1 96 ? 3.760 -14.466 10.650 1.00 95.88 96 ARG A O 1
ATOM 816 N N . ILE A 1 97 ? 5.226 -14.141 8.970 1.00 96.12 97 ILE A N 1
ATOM 817 C CA . ILE A 1 97 ? 5.450 -12.715 9.254 1.00 96.12 97 ILE A CA 1
ATOM 818 C C . ILE A 1 97 ? 4.134 -11.940 9.107 1.00 96.12 97 ILE A C 1
ATOM 820 O O . ILE A 1 97 ? 3.763 -11.199 10.011 1.00 96.12 97 ILE A O 1
ATOM 824 N N . LEU A 1 98 ? 3.405 -12.125 8.003 1.00 97.19 98 LEU A N 1
ATOM 825 C CA . LEU A 1 98 ? 2.143 -11.420 7.746 1.00 97.19 98 LEU A CA 1
ATOM 826 C C . LEU A 1 98 ? 1.068 -11.721 8.798 1.00 97.19 98 LEU A C 1
ATOM 828 O O . LEU A 1 98 ? 0.429 -10.792 9.292 1.00 97.19 98 LEU A O 1
ATOM 832 N N . ILE A 1 99 ? 0.913 -12.990 9.186 1.00 97.06 99 ILE A N 1
ATOM 833 C CA . ILE A 1 99 ? -0.007 -13.405 10.256 1.00 97.06 99 ILE A CA 1
ATOM 834 C C . ILE A 1 99 ? 0.374 -12.716 11.569 1.00 97.06 99 ILE A C 1
ATOM 836 O O . ILE A 1 99 ? -0.469 -12.074 12.192 1.00 97.06 99 ILE A O 1
ATOM 840 N N . TYR A 1 100 ? 1.655 -12.761 11.943 1.00 96.00 100 TYR A N 1
ATOM 841 C CA . TYR A 1 100 ? 2.144 -12.108 13.155 1.00 96.00 100 TYR A CA 1
ATOM 842 C C . TYR A 1 100 ? 1.872 -10.596 13.158 1.00 96.00 100 TYR A C 1
ATOM 844 O O . TYR A 1 100 ? 1.421 -10.049 14.162 1.00 96.00 100 TYR A O 1
ATOM 852 N N . LEU A 1 101 ? 2.111 -9.902 12.041 1.00 96.00 101 LEU A N 1
ATOM 853 C CA . LEU A 1 101 ? 1.848 -8.464 11.927 1.00 96.00 101 LEU A CA 1
ATOM 854 C C . LEU A 1 101 ? 0.357 -8.140 12.070 1.00 96.00 101 LEU A C 1
ATOM 856 O O . LEU A 1 101 ? 0.004 -7.165 12.740 1.00 96.00 101 LEU A O 1
ATOM 860 N N . ASN A 1 102 ? -0.510 -8.967 11.482 1.00 97.44 102 ASN A N 1
ATOM 861 C CA . ASN A 1 102 ? -1.958 -8.825 11.585 1.00 97.44 102 ASN A CA 1
ATOM 862 C C . ASN A 1 102 ? -2.453 -9.028 13.024 1.00 97.44 102 ASN A C 1
ATOM 864 O O . ASN A 1 102 ? -3.180 -8.185 13.553 1.00 97.44 102 ASN A O 1
ATOM 868 N N . GLU A 1 103 ? -2.014 -10.098 13.690 1.00 96.56 103 GLU A N 1
ATOM 869 C CA . GLU A 1 103 ? -2.347 -10.372 15.093 1.00 96.56 103 GLU A CA 1
ATOM 870 C C . GLU A 1 103 ? -1.823 -9.277 16.022 1.00 96.56 103 GLU A C 1
ATOM 872 O O . GLU A 1 103 ? -2.557 -8.780 16.878 1.00 96.56 103 GLU A O 1
ATOM 877 N N . LYS A 1 104 ? -0.583 -8.826 15.807 1.00 94.19 104 LYS A N 1
ATOM 878 C CA . LYS A 1 104 ? 0.013 -7.727 16.566 1.00 94.19 104 LYS A CA 1
ATOM 879 C C . LYS A 1 104 ? -0.802 -6.441 16.429 1.00 94.19 104 LYS A C 1
ATOM 881 O O . LYS A 1 104 ? -1.084 -5.791 17.433 1.00 94.19 104 LYS A O 1
ATOM 886 N N . GLY A 1 105 ? -1.226 -6.093 15.212 1.00 93.88 105 GLY A N 1
ATOM 887 C CA . GLY A 1 105 ? -2.101 -4.943 14.968 1.00 93.88 105 GLY A CA 1
ATOM 888 C C . GLY A 1 105 ? -3.445 -5.047 15.701 1.00 93.88 105 GLY A C 1
ATOM 889 O O . GLY A 1 105 ? -3.934 -4.045 16.219 1.00 93.88 105 GLY A O 1
ATOM 890 N N . LYS A 1 106 ? -4.018 -6.253 15.811 1.00 92.56 106 LYS A N 1
ATOM 891 C CA . LYS A 1 106 ? -5.275 -6.510 16.538 1.00 92.56 106 LYS A CA 1
ATOM 892 C C . LYS A 1 106 ? -5.108 -6.427 18.062 1.00 92.56 106 LYS A C 1
ATOM 894 O O . LYS A 1 106 ? -5.965 -5.858 18.734 1.00 92.56 106 LYS A O 1
ATOM 899 N N . LEU A 1 107 ? -4.020 -6.975 18.605 1.00 92.94 107 LEU A N 1
ATOM 900 C CA . LEU A 1 107 ? -3.775 -7.057 20.051 1.00 92.94 107 LEU A CA 1
ATOM 901 C C . LEU A 1 107 ? -3.242 -5.742 20.632 1.00 92.94 107 LEU A C 1
ATOM 903 O O . LEU A 1 107 ? -3.781 -5.213 21.605 1.00 92.94 107 LEU A O 1
ATOM 907 N N . GLU A 1 108 ? -2.192 -5.193 20.025 1.00 92.81 108 GLU A N 1
ATOM 908 C CA . GLU A 1 108 ? -1.490 -4.008 20.531 1.00 92.81 108 GLU A CA 1
ATOM 909 C C . GLU A 1 108 ? -2.080 -2.714 19.950 1.00 92.81 108 GLU A C 1
ATOM 911 O O . GLU A 1 108 ? -2.081 -1.658 20.586 1.00 92.81 108 GLU A O 1
ATOM 916 N N . GLY A 1 109 ? -2.698 -2.794 18.771 1.00 92.44 109 GLY A N 1
ATOM 917 C CA . GLY A 1 109 ? -3.080 -1.630 17.984 1.00 92.44 109 GLY A CA 1
ATOM 918 C C . GLY A 1 109 ? -1.931 -1.097 17.131 1.00 92.44 109 GLY A C 1
ATOM 919 O O . GLY A 1 109 ? -0.822 -1.624 17.108 1.00 92.44 109 GLY A O 1
ATOM 920 N N . ASN A 1 110 ? -2.230 -0.014 16.424 1.00 94.88 110 ASN A N 1
ATOM 921 C CA . ASN A 1 110 ? -1.306 0.694 15.547 1.00 94.88 110 ASN A CA 1
ATOM 922 C C . ASN A 1 110 ? -1.128 2.137 16.046 1.00 94.88 110 ASN A C 1
ATOM 924 O O . ASN A 1 110 ? -2.053 2.690 16.649 1.00 94.88 110 ASN A O 1
ATOM 928 N N . TYR A 1 111 ? 0.013 2.768 15.762 1.00 93.56 111 TYR A N 1
ATOM 929 C CA . TYR A 1 111 ? 0.288 4.162 16.132 1.00 93.56 111 TYR A CA 1
ATOM 930 C C . TYR A 1 111 ? 0.703 4.982 14.914 1.00 93.56 111 TYR A C 1
ATOM 932 O O . TYR A 1 111 ? 1.443 4.495 14.066 1.00 93.56 111 TYR A O 1
ATOM 940 N N . GLU A 1 112 ? 0.247 6.237 14.832 1.00 90.31 112 GLU A N 1
ATOM 941 C CA . GLU A 1 112 ? 0.490 7.097 13.660 1.00 90.31 112 GLU A CA 1
ATOM 942 C C . GLU A 1 112 ? 1.986 7.291 13.342 1.00 90.31 112 GLU A C 1
ATOM 944 O O . GLU A 1 112 ? 2.346 7.393 12.171 1.00 90.31 112 GLU A O 1
ATOM 949 N N . THR A 1 113 ? 2.870 7.291 14.347 1.00 88.69 113 THR A N 1
ATOM 950 C CA . THR A 1 113 ? 4.325 7.432 14.136 1.00 88.69 113 THR A CA 1
ATOM 951 C C . THR A 1 113 ? 4.973 6.226 13.477 1.00 88.69 113 THR A C 1
ATOM 953 O O . THR A 1 113 ? 6.066 6.355 12.934 1.00 88.69 113 THR A O 1
ATOM 956 N N . ASP A 1 114 ? 4.343 5.056 13.556 1.00 88.69 114 ASP A N 1
ATOM 957 C CA . ASP A 1 114 ? 4.956 3.808 13.106 1.00 88.69 114 ASP A CA 1
ATOM 958 C C . ASP A 1 114 ? 4.796 3.637 11.593 1.00 88.69 114 ASP A C 1
ATOM 960 O O . ASP A 1 114 ? 5.633 3.013 10.944 1.00 88.69 114 ASP A O 1
ATOM 964 N N . LEU A 1 115 ? 3.764 4.267 11.017 1.00 89.19 115 LEU A N 1
ATOM 965 C CA . LEU A 1 115 ? 3.400 4.147 9.604 1.00 89.19 115 LEU A CA 1
ATOM 966 C C . LEU A 1 115 ? 4.551 4.515 8.659 1.00 89.19 115 LEU A C 1
ATOM 968 O O . LEU A 1 115 ? 4.635 3.956 7.574 1.00 89.19 115 LEU A O 1
ATOM 972 N N . GLN A 1 116 ? 5.441 5.433 9.042 1.00 85.81 116 GLN A N 1
ATOM 973 C CA . GLN A 1 116 ? 6.562 5.844 8.185 1.00 85.81 116 GLN A CA 1
ATOM 974 C C . GLN A 1 116 ? 7.639 4.758 8.008 1.00 85.81 116 GLN A C 1
ATOM 976 O O . GLN A 1 116 ? 8.451 4.851 7.095 1.00 85.81 116 GLN A O 1
ATOM 981 N N . TYR A 1 117 ? 7.659 3.728 8.862 1.00 86.31 117 TYR A N 1
ATOM 982 C CA . TYR A 1 117 ? 8.668 2.661 8.831 1.00 86.31 117 TYR A CA 1
ATOM 983 C C . TYR A 1 117 ? 8.183 1.371 8.160 1.00 86.31 117 TYR A C 1
ATOM 985 O O . TYR A 1 117 ? 8.975 0.444 7.951 1.00 86.31 117 TYR A O 1
ATOM 993 N N . TRP A 1 118 ? 6.887 1.294 7.857 1.00 92.25 118 TRP A N 1
ATOM 994 C CA . TRP A 1 118 ? 6.255 0.093 7.328 1.00 92.25 118 TRP A CA 1
ATOM 995 C C . TRP A 1 118 ? 6.434 -0.024 5.821 1.00 92.25 118 TRP A C 1
ATOM 997 O O . TRP A 1 118 ? 6.303 0.950 5.080 1.00 92.25 118 TRP A O 1
ATOM 1007 N N . GLY A 1 119 ? 6.675 -1.251 5.366 1.00 94.06 119 GLY A N 1
ATOM 1008 C CA . GLY A 1 119 ? 6.482 -1.620 3.967 1.00 94.06 119 GLY A CA 1
ATOM 1009 C C . GLY A 1 119 ? 4.999 -1.757 3.617 1.00 94.06 119 GLY A C 1
ATOM 1010 O O . GLY A 1 119 ? 4.138 -1.778 4.499 1.00 94.06 119 GLY A O 1
ATOM 1011 N N . ASP A 1 120 ? 4.693 -1.883 2.326 1.00 95.31 120 ASP A N 1
ATOM 1012 C CA . ASP A 1 120 ? 3.301 -1.999 1.867 1.00 95.31 120 ASP A CA 1
ATOM 1013 C C . ASP A 1 120 ? 2.606 -3.245 2.420 1.00 95.31 120 ASP A C 1
ATOM 1015 O O . ASP A 1 120 ? 1.456 -3.173 2.843 1.00 95.31 120 ASP A O 1
ATOM 1019 N N . PHE A 1 121 ? 3.313 -4.371 2.520 1.00 96.69 121 PHE A N 1
ATOM 1020 C CA . PHE A 1 121 ? 2.721 -5.612 3.014 1.00 96.69 121 PHE A CA 1
ATOM 1021 C C . PHE A 1 121 ? 2.456 -5.581 4.520 1.00 96.69 121 PHE A C 1
ATOM 1023 O O . PHE A 1 121 ? 1.450 -6.125 4.971 1.00 96.69 121 PHE A O 1
ATOM 1030 N N . GLU A 1 122 ? 3.304 -4.907 5.304 1.00 96.38 122 GLU A N 1
ATOM 1031 C CA . GLU A 1 122 ? 3.010 -4.657 6.719 1.00 96.38 122 GLU A CA 1
ATOM 1032 C C . GLU A 1 122 ? 1.802 -3.730 6.867 1.00 96.38 122 GLU A C 1
ATOM 1034 O O . GLU A 1 122 ? 0.912 -4.003 7.674 1.00 96.38 122 GLU A O 1
ATOM 1039 N N . ALA A 1 123 ? 1.737 -2.667 6.063 1.00 97.00 123 ALA A N 1
ATOM 1040 C CA . ALA A 1 123 ? 0.622 -1.734 6.093 1.00 97.00 123 ALA A CA 1
ATOM 1041 C C . ALA A 1 123 ? -0.707 -2.410 5.722 1.00 97.00 123 ALA A C 1
ATOM 1043 O O . ALA A 1 123 ? -1.709 -2.183 6.403 1.00 97.00 123 ALA A O 1
ATOM 1044 N N . VAL A 1 124 ? -0.718 -3.285 4.709 1.00 98.25 124 VAL A N 1
ATOM 1045 C CA . VAL A 1 124 ? -1.877 -4.129 4.383 1.00 98.25 124 VAL A CA 1
ATOM 1046 C C . VAL A 1 124 ? -2.199 -5.045 5.558 1.00 98.25 124 VAL A C 1
ATOM 1048 O O . VAL A 1 124 ? -3.304 -4.965 6.082 1.00 98.25 124 VAL A O 1
ATOM 1051 N N . ALA A 1 125 ? -1.245 -5.850 6.037 1.00 98.06 125 ALA A N 1
ATOM 1052 C CA . ALA A 1 125 ? -1.480 -6.826 7.103 1.00 98.06 125 ALA A CA 1
ATOM 1053 C C . ALA A 1 125 ? -2.007 -6.196 8.402 1.00 98.06 125 ALA A C 1
ATOM 1055 O O . ALA A 1 125 ? -2.756 -6.834 9.137 1.00 98.06 125 ALA A O 1
ATOM 1056 N N . ARG A 1 126 ? -1.649 -4.943 8.690 1.00 97.25 126 ARG A N 1
ATOM 1057 C CA . ARG A 1 126 ? -2.109 -4.200 9.872 1.00 97.25 126 ARG A CA 1
ATOM 1058 C C . ARG A 1 126 ? -3.394 -3.405 9.659 1.00 97.25 126 ARG A C 1
ATOM 1060 O O . ARG A 1 126 ? -3.899 -2.824 10.624 1.00 97.25 126 ARG A O 1
ATOM 1067 N N . SER A 1 127 ? -3.896 -3.316 8.432 1.00 97.88 127 SER A N 1
ATOM 1068 C CA . SER A 1 127 ? -5.072 -2.510 8.112 1.00 97.88 127 SER A CA 1
ATOM 1069 C C . SER A 1 127 ? -6.359 -3.142 8.628 1.00 97.88 127 SER A C 1
ATOM 1071 O O . SER A 1 127 ? -6.523 -4.358 8.660 1.00 97.88 127 SER A O 1
ATOM 1073 N N . SER A 1 128 ? -7.300 -2.287 9.022 1.00 96.94 128 SER A N 1
ATOM 1074 C CA . SER A 1 128 ? -8.659 -2.697 9.384 1.00 96.94 128 SER A CA 1
ATOM 1075 C C . SER A 1 128 ? -9.486 -3.063 8.150 1.00 96.94 128 SER A C 1
ATOM 1077 O O . SER A 1 128 ? -10.406 -3.865 8.249 1.00 96.94 128 SER A O 1
ATOM 1079 N N . PHE A 1 129 ? -9.176 -2.443 7.012 1.00 98.00 129 PHE A N 1
ATOM 1080 C CA . PHE A 1 129 ? -9.705 -2.726 5.679 1.00 98.00 129 PHE A CA 1
ATOM 1081 C C . PHE A 1 129 ? -8.792 -2.059 4.642 1.00 98.00 129 PHE A C 1
ATOM 1083 O O . PHE A 1 129 ? -8.003 -1.173 4.986 1.00 98.00 129 PHE A O 1
ATOM 1090 N N . ILE A 1 130 ? -8.903 -2.447 3.376 1.00 98.56 130 ILE A N 1
ATOM 1091 C CA . ILE A 1 130 ? -8.205 -1.776 2.274 1.00 98.56 130 ILE A CA 1
ATOM 1092 C C . ILE A 1 130 ? -9.207 -1.204 1.272 1.00 98.56 130 ILE A C 1
ATOM 1094 O O . ILE A 1 130 ? -10.274 -1.779 1.049 1.00 98.56 130 ILE A O 1
ATOM 1098 N N . ILE A 1 131 ? -8.864 -0.073 0.658 1.00 98.50 131 ILE A N 1
ATOM 1099 C CA . ILE A 1 131 ? -9.588 0.473 -0.494 1.00 98.50 131 ILE A CA 1
ATOM 1100 C C . ILE A 1 131 ? -8.728 0.240 -1.726 1.00 98.50 131 ILE A C 1
ATOM 1102 O O . ILE A 1 131 ? -7.571 0.657 -1.758 1.00 98.50 131 ILE A O 1
ATOM 1106 N N . VAL A 1 132 ? -9.310 -0.405 -2.732 1.00 97.94 132 VAL A N 1
ATOM 1107 C CA . VAL A 1 132 ? -8.639 -0.770 -3.978 1.00 97.94 132 VAL A CA 1
ATOM 1108 C C . VAL A 1 132 ? -9.241 0.038 -5.113 1.00 97.94 132 VAL A C 1
ATOM 1110 O O . VAL A 1 132 ? -10.408 -0.141 -5.448 1.00 97.94 132 VAL A O 1
ATOM 1113 N N . TYR A 1 133 ? -8.447 0.910 -5.723 1.00 96.56 133 TYR A N 1
ATOM 1114 C CA . TYR A 1 133 ? -8.824 1.634 -6.932 1.00 96.56 133 TYR A CA 1
ATOM 1115 C C . TYR A 1 133 ? -8.271 0.909 -8.160 1.00 96.56 133 TYR A C 1
ATOM 1117 O O . TYR A 1 133 ? -7.052 0.834 -8.340 1.00 96.56 133 TYR A O 1
ATOM 1125 N N . TYR A 1 134 ? -9.163 0.365 -8.991 1.00 95.06 134 TYR A N 1
ATOM 1126 C CA . TYR A 1 134 ? -8.798 -0.538 -10.085 1.00 95.06 134 TYR A CA 1
ATOM 1127 C C . TYR A 1 134 ? -9.446 -0.127 -11.424 1.00 95.06 134 TYR A C 1
ATOM 1129 O O . TYR A 1 134 ? -10.496 -0.658 -11.802 1.00 95.06 134 TYR A O 1
ATOM 1137 N N . PRO A 1 135 ? -8.849 0.846 -12.142 1.00 92.69 135 PRO A N 1
ATOM 1138 C CA . PRO A 1 135 ? -9.206 1.164 -13.526 1.00 92.69 135 PRO A CA 1
ATOM 1139 C C . PRO A 1 135 ? -8.995 -0.046 -14.440 1.00 92.69 135 PRO A C 1
ATOM 1141 O O . PRO A 1 135 ? -8.032 -0.790 -14.263 1.00 92.69 135 PRO A O 1
ATOM 1144 N N . LYS A 1 136 ? -9.858 -0.235 -15.444 1.00 89.44 136 LYS A N 1
ATOM 1145 C CA . LYS A 1 136 ? -9.808 -1.428 -16.316 1.00 89.44 136 LYS A CA 1
ATOM 1146 C C . LYS A 1 136 ? -8.533 -1.513 -17.154 1.00 89.44 136 LYS A C 1
ATOM 1148 O O . LYS A 1 136 ? -7.998 -2.603 -17.337 1.00 89.44 136 LYS A O 1
ATOM 1153 N N . ASP A 1 137 ? -8.058 -0.369 -17.635 1.00 89.00 137 ASP A N 1
ATOM 1154 C CA . ASP A 1 137 ? -6.979 -0.293 -18.625 1.00 89.00 137 ASP A CA 1
ATOM 1155 C C . ASP A 1 137 ? -5.614 0.050 -18.006 1.00 89.00 137 ASP A C 1
ATOM 1157 O O . ASP A 1 137 ? -4.636 0.273 -18.721 1.00 89.00 137 ASP A O 1
ATOM 1161 N N . VAL A 1 138 ? -5.520 0.076 -16.671 1.00 90.06 138 VAL A N 1
ATOM 1162 C CA . VAL A 1 138 ? -4.273 0.368 -15.956 1.00 90.06 138 VAL A CA 1
ATOM 1163 C C . VAL A 1 138 ? -3.741 -0.901 -15.307 1.00 90.06 138 VAL A C 1
ATOM 1165 O O . VAL A 1 138 ? -4.312 -1.438 -14.360 1.00 90.06 138 VAL A O 1
ATOM 1168 N N . GLN A 1 139 ? -2.600 -1.371 -15.805 1.00 89.56 139 GLN A N 1
ATOM 1169 C CA . GLN A 1 139 ? -1.935 -2.553 -15.267 1.00 89.56 139 GLN A CA 1
ATOM 1170 C C . GLN A 1 139 ? -1.365 -2.285 -13.870 1.00 89.56 139 GLN A C 1
ATOM 1172 O O . GLN A 1 139 ? -0.797 -1.227 -13.596 1.00 89.56 139 GLN A O 1
ATOM 1177 N N . THR A 1 140 ? -1.467 -3.274 -12.984 1.00 91.56 140 THR A N 1
ATOM 1178 C CA . THR A 1 140 ? -0.828 -3.237 -11.666 1.00 91.56 140 THR A CA 1
ATOM 1179 C C . THR A 1 140 ? -0.604 -4.651 -11.143 1.00 91.56 140 THR A C 1
ATOM 1181 O O . THR A 1 140 ? -1.503 -5.483 -11.195 1.00 91.56 140 THR A O 1
ATOM 1184 N N . VAL A 1 141 ? 0.607 -4.932 -10.659 1.00 90.44 141 VAL A N 1
ATOM 1185 C CA . VAL A 1 141 ? 0.944 -6.211 -10.007 1.00 90.44 141 VAL A CA 1
ATOM 1186 C C . VAL A 1 141 ? 0.929 -6.047 -8.492 1.00 90.44 141 VAL A C 1
ATOM 1188 O O . VAL A 1 141 ? 0.285 -6.839 -7.814 1.00 90.44 141 VAL A O 1
ATOM 1191 N N . GLY A 1 142 ? 1.540 -4.977 -7.968 1.00 92.19 142 GLY A N 1
ATOM 1192 C CA . GLY A 1 142 ? 1.573 -4.707 -6.524 1.00 92.19 142 GLY A CA 1
ATOM 1193 C C . GLY A 1 142 ? 0.175 -4.650 -5.906 1.00 92.19 142 GLY A C 1
ATOM 1194 O O . GLY A 1 142 ? -0.086 -5.319 -4.916 1.00 92.19 142 GLY A O 1
ATOM 1195 N N . THR A 1 143 ? -0.778 -3.991 -6.575 1.00 95.56 143 THR A N 1
ATOM 1196 C CA . THR A 1 143 ? -2.180 -3.952 -6.118 1.00 95.56 143 THR A CA 1
ATOM 1197 C C . THR A 1 143 ? -2.837 -5.331 -6.082 1.00 95.56 143 THR A C 1
ATOM 1199 O O . THR A 1 143 ? -3.653 -5.596 -5.205 1.00 95.56 143 THR A O 1
ATOM 1202 N N . ILE A 1 144 ? -2.489 -6.231 -7.005 1.00 95.75 144 ILE A N 1
ATOM 1203 C CA . ILE A 1 144 ? -3.012 -7.604 -6.999 1.00 95.75 144 ILE A CA 1
ATOM 1204 C C . ILE A 1 144 ? -2.424 -8.385 -5.817 1.00 95.75 144 ILE A C 1
ATOM 1206 O O . ILE A 1 144 ? -3.161 -9.090 -5.129 1.00 95.75 144 ILE A O 1
ATOM 1210 N N . GLU A 1 145 ? -1.126 -8.234 -5.543 1.00 96.19 145 GLU A N 1
ATOM 1211 C CA . GLU A 1 145 ? -0.477 -8.852 -4.380 1.00 96.19 145 GLU A CA 1
ATOM 1212 C C . GLU A 1 145 ? -1.060 -8.326 -3.059 1.00 96.19 145 GLU A C 1
ATOM 1214 O O . GLU A 1 145 ? -1.369 -9.115 -2.168 1.00 96.19 145 GLU A O 1
ATOM 1219 N N . GLU A 1 146 ? -1.293 -7.016 -2.953 1.00 97.81 146 GLU A N 1
ATOM 1220 C CA . GLU A 1 146 ? -1.955 -6.375 -1.810 1.00 97.81 146 GLU A CA 1
ATOM 1221 C C . GLU A 1 146 ? -3.364 -6.949 -1.579 1.00 97.81 146 GLU A C 1
ATOM 1223 O O . GLU A 1 146 ? -3.705 -7.316 -0.452 1.00 97.81 146 GLU A O 1
ATOM 1228 N N . CYS A 1 147 ? -4.166 -7.095 -2.641 1.00 98.00 147 CYS A N 1
ATOM 1229 C CA . CYS A 1 147 ? -5.482 -7.740 -2.579 1.00 98.00 147 CYS A CA 1
ATOM 1230 C C . CYS A 1 147 ? -5.390 -9.194 -2.113 1.00 98.00 147 CYS A C 1
ATOM 1232 O O . CYS A 1 147 ? -6.204 -9.636 -1.303 1.00 98.00 147 CYS A O 1
ATOM 1234 N N . PHE A 1 148 ? -4.407 -9.944 -2.613 1.00 97.88 148 PHE A N 1
ATOM 1235 C CA . PHE A 1 148 ? -4.219 -11.341 -2.240 1.00 97.88 148 PHE A CA 1
ATOM 1236 C C . PHE A 1 148 ? -3.826 -11.487 -0.765 1.00 97.88 148 PHE A C 1
ATOM 1238 O O . PHE A 1 148 ? -4.395 -12.319 -0.061 1.00 97.88 148 PHE A O 1
ATOM 1245 N N . ILE A 1 149 ? -2.923 -10.639 -0.263 1.00 98.19 149 ILE A N 1
ATOM 1246 C CA . ILE A 1 149 ? -2.551 -10.601 1.158 1.00 98.19 149 ILE A CA 1
ATOM 1247 C C . ILE A 1 149 ? -3.765 -10.251 2.022 1.00 98.1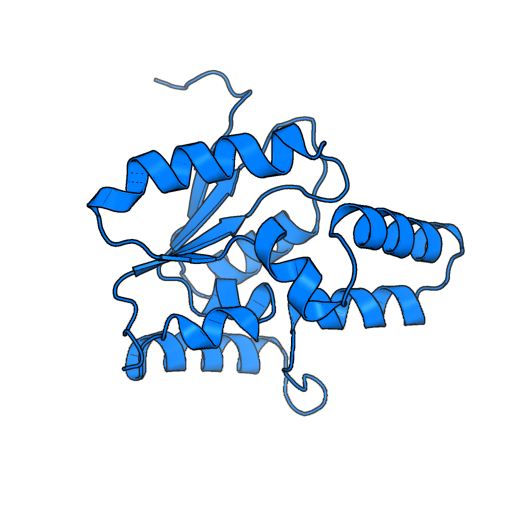9 149 ILE A C 1
ATOM 1249 O O . ILE A 1 149 ? -4.023 -10.935 3.012 1.00 98.19 149 ILE A O 1
ATOM 1253 N N . ALA A 1 150 ? -4.525 -9.216 1.649 1.00 98.44 150 ALA A N 1
ATOM 1254 C CA . ALA A 1 150 ? -5.729 -8.831 2.379 1.00 98.44 150 ALA A CA 1
ATOM 1255 C C . ALA A 1 150 ? -6.754 -9.973 2.418 1.00 98.44 150 ALA A C 1
ATOM 1257 O O . ALA A 1 150 ? -7.275 -10.282 3.486 1.00 98.44 150 ALA A O 1
ATOM 1258 N N . TYR A 1 151 ? -6.974 -10.651 1.289 1.00 98.19 151 TYR A N 1
ATOM 1259 C CA . TYR A 1 151 ? -7.850 -11.817 1.204 1.00 98.19 151 TYR A CA 1
ATOM 1260 C C . TYR A 1 151 ? -7.398 -12.955 2.132 1.00 98.19 151 TYR A C 1
ATOM 1262 O O . TYR A 1 151 ? -8.207 -13.465 2.904 1.00 98.19 151 TYR A O 1
ATOM 1270 N N . LEU A 1 152 ? -6.110 -13.320 2.111 1.00 97.88 152 LEU A N 1
ATOM 1271 C CA . LEU A 1 152 ? -5.565 -14.395 2.952 1.00 97.88 152 LEU A CA 1
ATOM 1272 C C . LEU A 1 152 ? -5.635 -14.100 4.456 1.00 97.88 152 LEU A C 1
ATOM 1274 O O . LEU A 1 152 ? -5.702 -15.028 5.256 1.00 97.88 152 LEU A O 1
ATOM 1278 N N . LEU A 1 153 ? -5.583 -12.825 4.839 1.00 97.94 153 LEU A N 1
ATOM 1279 C CA . LEU A 1 153 ? -5.654 -12.376 6.232 1.00 97.94 153 LEU A CA 1
ATOM 1280 C C . LEU A 1 153 ? -7.075 -11.989 6.670 1.00 97.94 153 LEU A C 1
ATOM 1282 O O . LEU A 1 153 ? -7.244 -11.426 7.755 1.00 97.94 153 LEU A O 1
ATOM 1286 N N . GLU A 1 154 ? -8.078 -12.257 5.828 1.00 97.50 154 GLU A N 1
ATOM 1287 C CA . GLU A 1 154 ? -9.487 -11.919 6.064 1.00 97.50 154 GLU A CA 1
ATOM 1288 C C . GLU A 1 154 ? -9.704 -10.418 6.341 1.00 97.50 154 GLU A C 1
ATOM 1290 O O . GLU A 1 154 ? -10.577 -10.013 7.111 1.00 97.50 154 GLU A O 1
ATOM 1295 N N . ILE A 1 155 ? -8.892 -9.568 5.709 1.00 98.31 155 ILE A N 1
ATOM 1296 C CA . ILE A 1 155 ? -9.025 -8.116 5.777 1.00 98.31 155 ILE A CA 1
ATOM 1297 C C . ILE A 1 155 ? -10.052 -7.674 4.724 1.00 98.31 155 ILE A C 1
ATOM 1299 O O . ILE A 1 155 ? -9.877 -7.974 3.540 1.00 98.31 155 ILE A O 1
ATOM 1303 N N . PRO A 1 156 ? -11.109 -6.931 5.107 1.00 98.38 156 PRO A N 1
ATOM 1304 C CA . PRO A 1 156 ? -12.115 -6.453 4.167 1.00 98.38 156 PRO A CA 1
ATOM 1305 C C . PRO A 1 156 ? -11.523 -5.603 3.036 1.00 98.38 156 PRO A C 1
ATOM 1307 O O . PRO A 1 156 ? -10.701 -4.714 3.273 1.00 98.38 156 PRO A O 1
ATOM 1310 N N . ILE A 1 157 ? -11.999 -5.843 1.813 1.00 98.56 157 ILE A N 1
ATOM 1311 C CA . ILE A 1 157 ? -11.582 -5.136 0.599 1.00 98.56 157 ILE A CA 1
ATOM 1312 C C . ILE A 1 157 ? -12.766 -4.330 0.062 1.00 98.56 157 ILE A C 1
ATOM 1314 O O . ILE A 1 157 ? -13.801 -4.898 -0.286 1.00 98.56 157 ILE A O 1
ATOM 1318 N N . TYR A 1 158 ? -12.607 -3.012 -0.041 1.00 97.44 158 TYR A N 1
ATOM 1319 C CA . TYR A 1 158 ? -13.556 -2.137 -0.724 1.00 97.44 158 TYR A CA 1
ATOM 1320 C C . TYR A 1 158 ? -13.032 -1.800 -2.122 1.00 97.44 158 TYR A C 1
ATOM 1322 O O . TYR A 1 158 ? -12.059 -1.057 -2.271 1.00 97.44 158 TYR A O 1
ATOM 1330 N N . LEU A 1 159 ? -13.665 -2.366 -3.148 1.00 95.88 159 LEU A N 1
ATOM 1331 C CA . LEU A 1 159 ? -13.244 -2.224 -4.539 1.00 95.88 159 LEU A CA 1
ATOM 1332 C C . LEU A 1 159 ? -13.940 -1.036 -5.217 1.00 95.88 159 LEU A C 1
ATOM 1334 O O . LEU A 1 159 ? -15.166 -0.949 -5.244 1.00 95.88 159 LEU A O 1
ATOM 1338 N N . ILE A 1 160 ? -13.148 -0.151 -5.815 1.00 94.69 160 ILE A N 1
ATOM 1339 C CA . ILE A 1 160 ? -13.591 0.978 -6.630 1.00 94.69 160 ILE A CA 1
ATOM 1340 C C . ILE A 1 160 ? -13.204 0.698 -8.080 1.00 94.69 160 ILE A C 1
ATOM 1342 O O . ILE A 1 160 ? -12.022 0.646 -8.423 1.00 94.69 160 ILE A O 1
ATOM 1346 N N . LEU A 1 161 ? -14.219 0.551 -8.930 1.00 93.62 161 LEU A N 1
ATOM 1347 C CA . LEU A 1 161 ? -14.077 0.353 -10.370 1.00 93.62 161 LEU A CA 1
ATOM 1348 C C . LEU A 1 161 ? -14.530 1.627 -11.107 1.00 93.62 161 LEU A C 1
ATOM 1350 O O . LEU A 1 161 ? -15.706 1.725 -11.460 1.00 93.62 161 LEU A O 1
ATOM 1354 N N . PRO A 1 162 ? -13.640 2.614 -11.319 1.00 91.38 162 PRO A N 1
ATOM 1355 C CA . PRO A 1 162 ? -14.019 3.943 -11.816 1.00 91.38 162 PRO A CA 1
ATOM 1356 C C . PRO A 1 162 ? -14.631 3.916 -13.223 1.00 91.38 162 PRO A C 1
ATOM 1358 O O . PRO A 1 162 ? -15.541 4.688 -13.510 1.00 91.38 162 PRO A O 1
ATOM 1361 N N . ASP A 1 163 ? -14.182 2.983 -14.067 1.00 91.00 163 ASP A N 1
ATOM 1362 C CA . ASP A 1 163 ? -14.566 2.881 -15.484 1.00 91.00 163 ASP A CA 1
ATOM 1363 C C . ASP A 1 163 ? -15.516 1.697 -15.740 1.00 91.00 163 ASP A C 1
ATOM 1365 O O . ASP A 1 163 ? -15.642 1.163 -16.852 1.00 91.00 163 ASP A O 1
ATOM 1369 N N . SER A 1 164 ? -16.158 1.206 -14.679 1.00 87.12 164 SER A N 1
ATOM 1370 C CA . SER A 1 164 ? -17.194 0.185 -14.792 1.00 87.12 164 SER A CA 1
ATOM 1371 C C . SER A 1 164 ? -18.570 0.815 -14.857 1.00 87.12 164 SER A C 1
ATOM 1373 O O . SER A 1 164 ? -18.891 1.746 -14.122 1.00 87.12 164 SER A O 1
ATOM 1375 N N . THR A 1 165 ? -19.408 0.266 -15.733 1.00 85.31 165 THR A N 1
ATOM 1376 C CA . THR A 1 165 ? -20.833 0.567 -15.733 1.00 85.31 165 THR A CA 1
ATOM 1377 C C . THR A 1 165 ? -21.382 0.205 -14.362 1.00 85.31 165 THR A C 1
ATOM 1379 O O . THR A 1 165 ? -21.203 -0.925 -13.904 1.00 85.31 165 THR A O 1
ATOM 1382 N N . LYS A 1 166 ? -22.010 1.174 -13.696 1.00 80.25 166 LYS A N 1
ATOM 1383 C CA . LYS A 1 166 ? -22.662 0.942 -12.412 1.00 80.25 166 LYS A CA 1
ATOM 1384 C C . LYS A 1 166 ? -23.712 -0.151 -12.610 1.00 80.25 166 LYS A C 1
ATOM 1386 O O . LYS A 1 166 ? -24.598 0.009 -13.445 1.00 80.25 166 LYS A O 1
ATOM 1391 N N . THR A 1 167 ? -23.584 -1.255 -11.887 1.00 74.88 167 THR A N 1
ATOM 1392 C CA . THR A 1 167 ? -24.644 -2.260 -11.829 1.00 74.88 167 THR A CA 1
ATOM 1393 C C . THR A 1 167 ? -25.694 -1.786 -10.831 1.00 74.88 167 THR A C 1
ATOM 1395 O O . THR A 1 167 ? -25.341 -1.211 -9.796 1.00 74.88 167 THR A O 1
ATOM 1398 N N . GLU A 1 168 ? -26.963 -1.961 -11.188 1.00 63.28 168 GLU A N 1
ATOM 1399 C CA . GLU A 1 168 ? -28.114 -1.703 -10.312 1.00 63.28 168 GLU A CA 1
ATOM 1400 C C . GLU A 1 168 ? -28.223 -2.747 -9.197 1.00 63.28 168 GLU A C 1
ATOM 1402 O O . GLU A 1 168 ? -27.853 -3.920 -9.446 1.00 63.28 168 GLU A O 1
#

Radius of gyration: 15.91 Å; chains: 1; bounding box: 47×32×42 Å

Secondary structure (DSSP, 8-state):
-PPEESEEEEEEE-STTS-HHHHHHHHHHHHHHHGGGTEEEE-HHHHHHHHHSS-HHHHHHHHHHHHHTT-HHHHHHHHHHHHHTT--TTSS-HHHHHHHHHHHHHHT-EETTTGGG--HHHHHHT-SEEEEE--TT---SHHHHHHHHHHHTT--EEEE-TTSPPP-

pLDDT: mean 90.84, std 7.23, range [55.25, 98.56]